Protein AF-A0AAV5V4L9-F1 (afdb_monomer)

Structure (mmCIF, N/CA/C/O backbone):
data_AF-A0AAV5V4L9-F1
#
_entry.id   AF-A0AAV5V4L9-F1
#
loop_
_atom_site.group_PDB
_atom_site.id
_atom_site.type_symbol
_atom_site.label_atom_id
_atom_site.label_alt_id
_atom_site.label_comp_id
_atom_site.label_asym_id
_atom_site.label_entity_id
_atom_site.label_seq_id
_atom_site.pdbx_PDB_ins_code
_atom_site.Cartn_x
_atom_site.Cartn_y
_atom_site.Cartn_z
_atom_site.occupancy
_atom_site.B_iso_or_equiv
_atom_site.auth_seq_id
_atom_site.auth_comp_id
_atom_site.auth_asym_id
_atom_site.auth_atom_id
_atom_site.pdbx_PDB_model_num
ATOM 1 N N . GLN A 1 1 ? 9.712 -1.238 -33.665 1.00 59.38 1 GLN A N 1
ATOM 2 C CA . GLN A 1 1 ? 10.355 -1.557 -32.371 1.00 59.38 1 GLN A CA 1
ATOM 3 C C . GLN A 1 1 ? 9.975 -0.522 -31.320 1.00 59.38 1 GLN A C 1
ATOM 5 O O . GLN A 1 1 ? 9.459 -0.918 -30.288 1.00 59.38 1 GLN A O 1
ATOM 10 N N . GLU A 1 2 ? 10.084 0.771 -31.628 1.00 63.91 2 GLU A N 1
ATOM 11 C CA . GLU A 1 2 ? 9.704 1.878 -30.731 1.00 63.91 2 GLU A CA 1
ATOM 12 C C . GLU A 1 2 ? 8.257 1.794 -30.194 1.00 63.91 2 GLU A C 1
ATOM 14 O O . GLU A 1 2 ? 8.030 1.893 -28.991 1.00 63.91 2 GLU A O 1
ATOM 19 N N . ASN A 1 3 ? 7.275 1.472 -31.048 1.00 73.12 3 ASN A N 1
ATOM 20 C CA . ASN A 1 3 ? 5.879 1.291 -30.611 1.00 73.12 3 ASN A CA 1
ATOM 21 C C . ASN A 1 3 ? 5.696 0.136 -29.607 1.00 73.12 3 ASN A C 1
ATOM 23 O O . ASN A 1 3 ? 4.855 0.220 -28.718 1.00 73.12 3 ASN A O 1
ATOM 27 N N . ALA A 1 4 ? 6.477 -0.944 -29.732 1.00 70.56 4 ALA A N 1
ATOM 28 C CA . ALA A 1 4 ? 6.376 -2.100 -28.837 1.00 70.56 4 ALA A CA 1
ATOM 29 C C . ALA A 1 4 ? 6.966 -1.796 -27.450 1.00 70.56 4 ALA A C 1
ATOM 31 O O . ALA A 1 4 ? 6.442 -2.263 -26.440 1.00 70.56 4 ALA A O 1
ATOM 32 N N . GLU A 1 5 ? 8.015 -0.973 -27.397 1.00 72.06 5 GLU A N 1
ATOM 33 C CA . GLU A 1 5 ? 8.637 -0.511 -26.155 1.00 72.06 5 GLU A CA 1
ATOM 34 C C . GLU A 1 5 ? 7.681 0.364 -25.333 1.00 72.06 5 GLU A C 1
ATOM 36 O O . GLU A 1 5 ? 7.509 0.142 -24.134 1.00 72.06 5 GLU A O 1
ATOM 41 N N . TRP A 1 6 ? 6.995 1.309 -25.982 1.00 76.62 6 TRP A N 1
ATOM 42 C CA . TRP A 1 6 ? 6.004 2.162 -25.323 1.00 76.62 6 TRP A CA 1
ATOM 43 C C . TRP A 1 6 ? 4.801 1.379 -24.796 1.00 76.62 6 TRP A C 1
ATOM 45 O O . TRP A 1 6 ? 4.371 1.609 -23.665 1.00 76.62 6 TRP A O 1
ATOM 55 N N . ILE A 1 7 ? 4.295 0.415 -25.573 1.00 79.38 7 ILE A N 1
ATOM 56 C CA . ILE A 1 7 ? 3.197 -0.459 -25.138 1.00 79.38 7 ILE A CA 1
ATOM 57 C C . ILE A 1 7 ? 3.624 -1.286 -23.921 1.00 79.38 7 ILE A C 1
ATOM 59 O O . ILE A 1 7 ? 2.888 -1.345 -22.938 1.00 79.38 7 ILE A O 1
ATOM 63 N N . ALA A 1 8 ? 4.825 -1.872 -23.940 1.00 74.88 8 ALA A N 1
ATOM 64 C CA . ALA A 1 8 ? 5.344 -2.634 -22.807 1.00 74.88 8 ALA A CA 1
ATOM 65 C C . ALA A 1 8 ? 5.442 -1.770 -21.542 1.00 74.88 8 ALA A C 1
ATOM 67 O O . ALA A 1 8 ? 4.964 -2.171 -20.483 1.00 74.88 8 ALA A O 1
ATOM 68 N N . ARG A 1 9 ? 5.987 -0.551 -21.653 1.00 76.31 9 ARG A N 1
ATOM 69 C CA . ARG A 1 9 ? 6.075 0.392 -20.526 1.00 76.31 9 ARG A CA 1
ATOM 70 C C . ARG A 1 9 ? 4.709 0.750 -19.963 1.00 76.31 9 ARG A C 1
ATOM 72 O O . ARG A 1 9 ? 4.543 0.738 -18.748 1.00 76.31 9 ARG A O 1
ATOM 79 N N . PHE A 1 10 ? 3.729 1.013 -20.823 1.00 80.56 10 PHE A N 1
ATOM 80 C CA . PHE A 1 10 ? 2.365 1.316 -20.395 1.00 80.56 10 PHE A CA 1
ATOM 81 C C . PHE A 1 10 ? 1.717 0.133 -19.662 1.00 80.56 10 PHE A C 1
ATOM 83 O O . PHE A 1 10 ? 1.096 0.309 -18.615 1.00 80.56 10 PHE A O 1
ATOM 90 N N . VAL A 1 11 ? 1.918 -1.089 -20.165 1.00 79.44 11 VAL A N 1
ATOM 91 C CA . VAL A 1 11 ? 1.384 -2.307 -19.544 1.00 79.44 11 VAL A CA 1
ATOM 92 C C . VAL A 1 11 ? 2.004 -2.569 -18.173 1.00 79.44 11 VAL A C 1
ATOM 94 O O . VAL A 1 11 ? 1.288 -2.953 -17.253 1.00 79.44 11 VAL A O 1
ATOM 97 N N . VAL A 1 12 ? 3.306 -2.345 -17.986 1.00 76.69 12 VAL A N 1
ATOM 98 C CA . VAL A 1 12 ? 3.918 -2.485 -16.653 1.00 76.69 12 VAL A CA 1
ATOM 99 C C . VAL A 1 12 ? 3.493 -1.322 -15.743 1.00 76.69 12 VAL A C 1
ATOM 101 O O . VAL A 1 12 ? 3.205 -1.528 -14.561 1.00 76.69 12 VAL A O 1
ATOM 104 N N . PHE A 1 13 ? 3.357 -0.113 -16.296 1.00 81.31 13 PHE A N 1
ATOM 105 C CA . PHE A 1 13 ? 2.883 1.060 -15.566 1.00 81.31 13 PHE A CA 1
ATOM 106 C C . PHE A 1 13 ? 1.447 0.918 -15.064 1.00 81.31 13 PHE A C 1
ATOM 108 O O . PHE A 1 13 ? 1.154 1.468 -14.017 1.00 81.31 13 PHE A O 1
ATOM 115 N N . GLN A 1 14 ? 0.552 0.190 -15.738 1.00 83.62 14 GLN A N 1
ATOM 116 C CA . GLN A 1 14 ? -0.813 -0.000 -15.226 1.00 83.62 14 GLN A CA 1
ATOM 117 C C . GL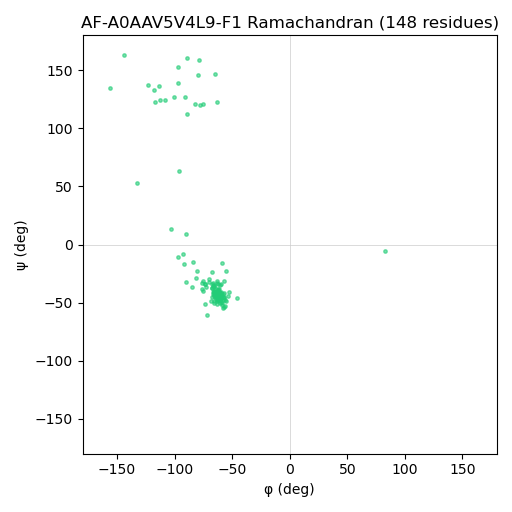N A 1 14 ? -0.852 -0.969 -14.030 1.00 83.62 14 GLN A C 1
ATOM 119 O O . GLN A 1 14 ? -1.648 -0.795 -13.110 1.00 83.62 14 GLN A O 1
ATOM 124 N N . ALA A 1 15 ? 0.017 -1.985 -14.024 1.00 82.38 15 ALA A N 1
ATOM 125 C CA . ALA A 1 15 ? 0.018 -3.029 -13.004 1.00 82.38 15 ALA A CA 1
ATOM 126 C C . ALA A 1 15 ? 0.604 -2.529 -11.675 1.00 82.38 15 ALA A C 1
ATOM 128 O O . ALA A 1 15 ? 0.068 -2.822 -10.608 1.00 82.38 15 ALA A O 1
ATOM 129 N N . SER A 1 16 ? 1.673 -1.733 -11.737 1.00 83.94 16 SER A N 1
ATOM 130 C CA . SER A 1 16 ? 2.370 -1.217 -10.553 1.00 83.94 16 SER A CA 1
ATOM 131 C C . SER A 1 16 ? 1.481 -0.414 -9.574 1.00 83.94 16 SER A C 1
ATOM 133 O O . SER A 1 16 ? 1.385 -0.807 -8.406 1.00 83.94 16 SER A O 1
ATOM 135 N N . PRO A 1 17 ? 0.743 0.636 -9.994 1.00 87.25 17 PRO A N 1
ATOM 136 C CA . PRO A 1 17 ? -0.098 1.420 -9.100 1.00 87.25 17 PRO A CA 1
ATOM 137 C C . PRO A 1 17 ? -1.264 0.595 -8.561 1.00 87.25 17 PRO A C 1
ATOM 139 O O . PRO A 1 17 ? -1.638 0.777 -7.408 1.00 87.25 17 PRO A O 1
ATOM 142 N N . LEU A 1 18 ? -1.808 -0.346 -9.344 1.00 89.38 18 LEU A N 1
ATOM 143 C CA . LEU A 1 18 ? -2.863 -1.249 -8.879 1.00 89.38 18 LEU A CA 1
ATOM 144 C C . LEU A 1 18 ? -2.371 -2.159 -7.748 1.00 89.38 18 LEU A C 1
ATOM 146 O O . LEU A 1 18 ? -3.078 -2.323 -6.755 1.00 89.38 18 LEU A O 1
ATOM 150 N N . CYS A 1 19 ? -1.150 -2.692 -7.850 1.00 87.31 19 CYS A N 1
ATOM 151 C CA . CYS A 1 19 ? -0.539 -3.472 -6.775 1.00 87.31 19 CYS A CA 1
ATOM 152 C C . CYS A 1 19 ? -0.338 -2.629 -5.505 1.00 87.31 19 CYS A C 1
ATOM 154 O O . CYS A 1 19 ? -0.739 -3.051 -4.420 1.00 87.31 19 CYS A O 1
ATOM 156 N N . VAL A 1 20 ? 0.217 -1.417 -5.634 1.00 88.50 20 VAL A N 1
ATOM 157 C CA . VAL A 1 20 ? 0.433 -0.507 -4.492 1.00 88.50 20 VAL A CA 1
ATOM 158 C C . VAL A 1 20 ? -0.894 -0.121 -3.833 1.00 88.50 20 VAL A C 1
ATOM 160 O O . VAL A 1 20 ? -1.018 -0.181 -2.608 1.00 88.50 20 VAL A O 1
ATOM 163 N N . LEU A 1 21 ? -1.911 0.220 -4.630 1.00 91.62 21 LEU A N 1
ATOM 164 C CA . LEU A 1 21 ? -3.256 0.530 -4.141 1.00 91.62 21 LEU A CA 1
ATOM 165 C C . LEU A 1 21 ? -3.906 -0.661 -3.447 1.00 91.62 21 LEU A C 1
ATOM 167 O O . LEU A 1 21 ? -4.553 -0.472 -2.421 1.00 91.62 21 LEU A O 1
ATOM 171 N N . GLY A 1 22 ? -3.723 -1.874 -3.970 1.00 92.25 22 GLY A N 1
ATOM 172 C CA . GLY A 1 22 ? -4.240 -3.095 -3.361 1.00 92.25 22 GLY A CA 1
ATOM 173 C C . GLY A 1 22 ? -3.755 -3.255 -1.921 1.00 92.25 22 GLY A C 1
ATOM 174 O O . GLY A 1 22 ? -4.570 -3.362 -1.002 1.00 92.25 22 GLY A O 1
ATOM 175 N N . VAL A 1 23 ? -2.439 -3.177 -1.705 1.00 91.12 23 VAL A N 1
ATOM 176 C CA . VAL A 1 23 ? -1.843 -3.289 -0.362 1.00 91.12 23 VAL A CA 1
ATOM 177 C C . VAL A 1 23 ? -2.252 -2.106 0.524 1.00 91.12 23 VAL A C 1
ATOM 179 O O . VAL A 1 23 ? -2.611 -2.286 1.690 1.00 91.12 23 VAL A O 1
ATOM 182 N N . PHE A 1 24 ? -2.279 -0.892 -0.030 1.00 93.62 24 PHE A N 1
ATOM 183 C CA . PHE A 1 24 ? -2.698 0.308 0.693 1.00 93.62 24 PHE A CA 1
ATOM 184 C C . PHE A 1 24 ? -4.148 0.213 1.186 1.00 93.62 24 PHE A C 1
ATOM 186 O O . PHE A 1 24 ? -4.406 0.393 2.378 1.00 93.62 24 PHE A O 1
ATOM 193 N N . PHE A 1 25 ? -5.098 -0.145 0.321 1.00 94.19 25 PHE A N 1
ATOM 194 C CA . PHE A 1 25 ? -6.498 -0.306 0.712 1.00 94.19 25 PHE A CA 1
ATOM 195 C C . PHE A 1 25 ? -6.700 -1.477 1.672 1.00 94.19 25 PHE A C 1
ATOM 197 O O . PHE A 1 25 ? -7.487 -1.355 2.611 1.00 94.19 25 PHE A O 1
ATOM 204 N N . HIS A 1 26 ? -5.954 -2.573 1.517 1.00 94.50 26 HIS A N 1
ATOM 205 C CA . HIS A 1 26 ? -5.972 -3.674 2.483 1.00 94.50 26 HIS A CA 1
ATOM 206 C C . HIS A 1 26 ? -5.549 -3.196 3.874 1.00 94.50 26 HIS A C 1
ATOM 208 O O . HIS A 1 26 ? -6.229 -3.499 4.858 1.00 94.50 26 HIS A O 1
ATOM 214 N N . SER A 1 27 ? -4.486 -2.391 3.966 1.00 93.88 27 SER A N 1
ATOM 215 C CA . SER A 1 27 ? -4.034 -1.813 5.236 1.00 93.88 27 SER A CA 1
ATOM 216 C C . SER A 1 27 ? -5.111 -0.933 5.883 1.00 93.88 27 SER A C 1
ATOM 218 O O . SER A 1 27 ? -5.406 -1.089 7.070 1.00 93.88 27 SER A O 1
ATOM 220 N N . ILE A 1 28 ? -5.791 -0.097 5.090 1.00 95.25 28 ILE A N 1
ATOM 221 C CA . ILE A 1 28 ? -6.886 0.765 5.549 1.00 95.25 28 ILE A CA 1
ATOM 222 C C . ILE A 1 28 ? -8.059 -0.069 6.066 1.00 95.25 28 ILE A C 1
ATOM 224 O O . ILE A 1 28 ? -8.577 0.210 7.146 1.00 95.25 28 ILE A O 1
ATOM 228 N N . ILE A 1 29 ? -8.470 -1.106 5.332 1.00 93.75 29 ILE A N 1
ATOM 229 C CA . ILE A 1 29 ? -9.556 -2.007 5.743 1.00 93.75 29 ILE A CA 1
ATOM 230 C C . ILE A 1 29 ? -9.203 -2.701 7.062 1.00 93.75 29 ILE A C 1
ATOM 232 O O . ILE A 1 29 ? -10.052 -2.803 7.952 1.00 93.75 29 ILE A O 1
ATOM 236 N N . GLY A 1 30 ? -7.954 -3.149 7.208 1.00 92.69 30 GLY A N 1
ATOM 237 C CA . GLY A 1 30 ? -7.447 -3.730 8.446 1.00 92.69 30 GLY A CA 1
ATOM 238 C C . GLY A 1 30 ? -7.574 -2.761 9.623 1.00 92.69 30 GLY A C 1
ATOM 239 O O . GLY A 1 30 ? -8.204 -3.089 10.629 1.00 92.69 30 GLY A O 1
ATOM 240 N N . LEU A 1 31 ? -7.032 -1.550 9.483 1.00 94.56 31 LEU A N 1
ATOM 241 C CA . LEU A 1 31 ? -7.080 -0.514 10.520 1.00 94.56 31 LEU A CA 1
ATOM 242 C C . LEU A 1 31 ? -8.516 -0.091 10.853 1.00 94.56 31 LEU A C 1
ATOM 244 O O . LEU A 1 31 ? -8.855 0.103 12.023 1.00 94.56 31 LEU A O 1
ATOM 248 N N . ASN A 1 32 ? -9.390 -0.005 9.851 1.00 94.69 32 ASN A N 1
ATOM 249 C CA . ASN A 1 32 ? -10.809 0.279 10.042 1.00 94.69 32 ASN A CA 1
ATOM 250 C C . ASN A 1 32 ? -11.474 -0.784 10.927 1.00 94.69 32 ASN A C 1
ATOM 252 O O . ASN A 1 32 ? -12.159 -0.453 11.893 1.00 94.69 32 ASN A O 1
ATOM 256 N N . ARG A 1 33 ? -11.212 -2.069 10.664 1.00 91.38 33 ARG A N 1
ATOM 257 C CA . ARG A 1 33 ? -11.727 -3.171 11.493 1.00 91.38 33 ARG A CA 1
ATOM 258 C C . ARG A 1 33 ? -11.135 -3.163 12.902 1.00 91.38 33 ARG A C 1
ATOM 260 O O . ARG A 1 33 ? -11.867 -3.353 13.870 1.00 91.38 33 ARG A O 1
ATOM 267 N N . LEU A 1 34 ? -9.833 -2.917 13.031 1.00 92.94 34 LEU A N 1
ATOM 268 C CA . LEU A 1 34 ? -9.158 -2.868 14.328 1.00 92.94 34 LEU A CA 1
ATOM 269 C C . LEU A 1 34 ? -9.702 -1.741 15.211 1.00 92.94 34 LEU A C 1
ATOM 271 O O . LEU A 1 34 ? -10.036 -1.961 16.372 1.00 92.94 34 LEU A O 1
ATOM 275 N N . THR A 1 35 ? -9.824 -0.537 14.659 1.00 93.12 35 THR A N 1
ATOM 276 C CA . THR A 1 35 ? -10.361 0.618 15.391 1.00 93.12 35 THR A CA 1
ATOM 277 C C . THR A 1 35 ? -11.832 0.434 15.750 1.00 93.12 35 THR A C 1
ATOM 279 O O . THR A 1 35 ? -12.222 0.835 16.842 1.00 93.12 35 THR A O 1
ATOM 282 N N . ALA A 1 36 ? -12.636 -0.221 14.904 1.00 89.81 36 ALA A N 1
ATOM 283 C CA . ALA A 1 36 ? -14.009 -0.589 15.255 1.00 89.81 36 ALA A CA 1
ATOM 284 C C . ALA A 1 36 ? -14.056 -1.532 16.467 1.00 89.81 36 ALA A C 1
ATOM 286 O O . ALA A 1 36 ? -14.922 -1.396 17.323 1.00 89.81 36 ALA A O 1
ATOM 287 N N . MET A 1 37 ? -13.106 -2.465 16.557 1.00 88.94 37 MET A N 1
ATOM 288 C CA . MET A 1 37 ? -13.039 -3.454 17.631 1.00 88.94 37 MET A CA 1
ATOM 289 C C . MET A 1 37 ? -12.510 -2.894 18.958 1.00 88.94 37 MET A C 1
ATOM 291 O O . MET A 1 37 ? -12.973 -3.305 20.022 1.00 88.94 37 MET A O 1
ATOM 295 N N . LEU A 1 38 ? -11.515 -2.005 18.904 1.00 89.81 38 LEU A N 1
ATOM 296 C CA . LEU A 1 38 ? -10.866 -1.443 20.093 1.00 89.81 38 LEU A CA 1
ATOM 297 C C . LEU A 1 38 ? -11.535 -0.159 20.595 1.00 89.81 38 LEU A C 1
ATOM 299 O O . LEU A 1 38 ? -11.545 0.094 21.795 1.00 89.81 38 LEU A O 1
ATOM 303 N N . PHE A 1 39 ? -12.093 0.650 19.693 1.00 90.62 39 PHE A N 1
ATOM 304 C CA . PHE A 1 39 ? -12.566 2.002 19.987 1.00 90.62 39 PHE A CA 1
ATOM 305 C C . PHE A 1 39 ? -13.966 2.248 19.415 1.00 90.62 39 PHE A C 1
ATOM 307 O O . PHE A 1 39 ? -14.186 3.232 18.715 1.00 90.62 39 PHE A O 1
ATOM 314 N N . THR A 1 40 ? -14.933 1.382 19.722 1.00 84.69 40 THR A N 1
ATOM 315 C CA . THR A 1 40 ? -16.318 1.447 19.202 1.00 84.69 40 THR A CA 1
ATOM 316 C C . THR A 1 40 ? -16.939 2.849 19.265 1.00 84.69 40 THR A C 1
ATOM 318 O O . THR A 1 40 ? -17.479 3.327 18.268 1.00 84.69 40 THR A O 1
ATOM 321 N N . MET A 1 41 ? -16.806 3.547 20.399 1.00 85.06 41 MET A N 1
ATOM 322 C CA . MET A 1 41 ? -17.393 4.881 20.606 1.00 85.06 41 MET A CA 1
ATOM 323 C C . MET A 1 41 ? -16.714 5.985 19.777 1.00 85.06 41 MET A C 1
ATOM 325 O O . MET A 1 41 ? -17.377 6.925 19.349 1.00 85.06 41 MET A O 1
ATOM 329 N N . HIS A 1 42 ? -15.407 5.869 19.518 1.00 87.88 42 HIS A N 1
ATOM 330 C CA . HIS A 1 42 ? -14.634 6.845 18.733 1.00 87.88 42 HIS A CA 1
ATOM 331 C C . HIS A 1 42 ? -14.479 6.439 17.260 1.00 87.88 42 HIS A C 1
ATOM 333 O O . HIS A 1 42 ? -14.072 7.240 16.425 1.00 87.88 42 HIS A O 1
ATOM 339 N N . HIS A 1 43 ? -14.836 5.211 16.892 1.00 90.06 43 HIS A N 1
ATOM 340 C CA . HIS A 1 43 ? -14.680 4.713 15.530 1.00 90.06 43 HIS A CA 1
ATOM 341 C C . HIS A 1 43 ? -15.422 5.594 14.514 1.00 90.06 43 HIS A C 1
ATOM 343 O O . HIS A 1 43 ? -14.861 5.954 13.479 1.00 90.06 43 HIS A O 1
ATOM 349 N N . ARG A 1 44 ? -16.646 6.028 14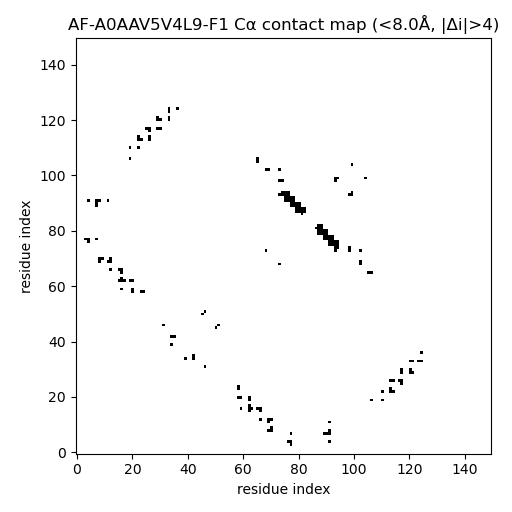.848 1.00 87.94 44 ARG A N 1
ATOM 350 C CA . ARG A 1 44 ? -17.463 6.897 13.986 1.00 87.94 44 ARG A CA 1
ATOM 351 C C . ARG A 1 44 ? -16.825 8.269 13.736 1.00 87.94 44 ARG A C 1
ATOM 353 O O . ARG A 1 44 ? -17.034 8.836 12.666 1.00 87.94 44 ARG A O 1
ATOM 360 N N . THR A 1 45 ? -16.085 8.817 14.700 1.00 91.31 45 THR A N 1
ATOM 361 C CA . THR A 1 45 ? -15.433 10.129 14.550 1.00 91.31 45 THR A CA 1
ATOM 362 C C . THR A 1 45 ? -14.126 10.031 13.770 1.00 91.31 45 THR A C 1
ATOM 364 O O . THR A 1 45 ? -13.780 10.966 13.054 1.00 91.31 45 THR A O 1
ATOM 367 N N . ILE A 1 46 ? -13.437 8.890 13.841 1.00 91.62 46 ILE A N 1
ATOM 368 C CA . ILE A 1 46 ? -12.213 8.622 13.074 1.00 91.62 46 ILE A CA 1
ATOM 369 C C . ILE A 1 46 ? -12.554 8.371 11.594 1.00 91.62 46 ILE A C 1
ATOM 371 O O . ILE A 1 46 ? -12.006 9.015 10.694 1.00 91.62 46 ILE A O 1
ATOM 375 N N . TRP A 1 47 ? -13.505 7.471 11.328 1.00 93.88 47 TRP A N 1
ATOM 376 C CA . TRP A 1 47 ? -13.837 6.994 9.981 1.00 93.88 47 TRP A CA 1
ATOM 377 C C . TRP A 1 47 ? -15.012 7.747 9.366 1.00 93.88 47 TRP A C 1
ATOM 379 O O . TRP A 1 47 ? -16.065 7.191 9.060 1.00 93.88 47 TRP A O 1
ATOM 389 N N . THR A 1 48 ? -14.824 9.049 9.166 1.00 93.88 48 THR A N 1
ATOM 390 C CA . THR A 1 48 ? -15.810 9.873 8.461 1.00 93.88 48 THR A CA 1
ATOM 391 C C . THR A 1 48 ? -15.713 9.695 6.945 1.00 93.88 48 THR A C 1
ATOM 393 O O . THR A 1 48 ? -14.660 9.354 6.401 1.00 93.88 48 THR A O 1
ATOM 396 N N . ALA A 1 49 ? -16.789 10.026 6.224 1.00 93.19 49 ALA A N 1
ATOM 397 C CA . ALA A 1 49 ? -16.778 10.040 4.760 1.00 93.19 49 ALA A CA 1
ATOM 398 C C . ALA A 1 49 ? -15.695 10.972 4.181 1.00 93.19 49 ALA A C 1
ATOM 400 O O . ALA A 1 49 ? -15.145 10.686 3.119 1.00 93.19 49 ALA A O 1
ATOM 401 N N . ARG A 1 50 ? -15.362 12.071 4.880 1.00 95.25 50 ARG A N 1
ATOM 402 C CA . ARG A 1 50 ? -14.263 12.964 4.480 1.00 95.25 50 ARG A CA 1
ATOM 403 C C . ARG A 1 50 ? -12.918 12.265 4.638 1.00 95.25 50 ARG A C 1
ATOM 405 O O . ARG A 1 50 ? -12.166 12.232 3.675 1.00 95.25 50 ARG A O 1
ATOM 412 N N . THR A 1 51 ? -12.665 11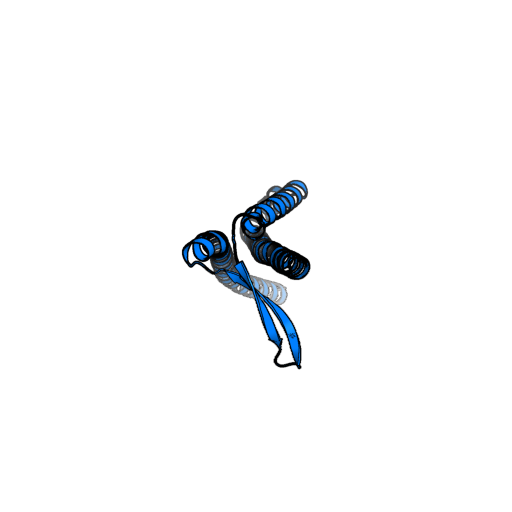.637 5.789 1.00 94.25 51 THR A N 1
ATOM 413 C CA . THR A 1 51 ? -11.432 10.875 6.044 1.00 94.25 51 THR A CA 1
ATOM 414 C C . THR A 1 51 ? -11.216 9.803 4.978 1.00 94.25 51 THR A C 1
ATOM 416 O O . THR A 1 51 ? -10.144 9.730 4.388 1.00 94.25 51 THR A O 1
ATOM 419 N N . ILE A 1 52 ? -12.249 9.011 4.669 1.00 93.94 52 ILE A N 1
ATOM 420 C CA . ILE A 1 52 ? -12.160 7.941 3.665 1.00 93.94 52 ILE A CA 1
ATOM 421 C C . ILE A 1 52 ? -11.857 8.515 2.276 1.00 93.94 52 ILE A C 1
ATOM 423 O O . ILE A 1 52 ? -10.979 7.991 1.593 1.00 93.94 52 ILE A O 1
ATOM 427 N N . LYS A 1 53 ? -12.527 9.602 1.865 1.00 94.69 53 LYS A N 1
ATOM 428 C CA . LYS A 1 53 ? -12.249 10.278 0.585 1.00 94.69 53 LYS A CA 1
ATOM 429 C C . LYS A 1 53 ? -10.818 10.809 0.518 1.00 94.69 53 LYS A C 1
ATOM 431 O O . LYS A 1 53 ? -10.145 10.599 -0.487 1.00 94.69 53 LYS A O 1
ATOM 436 N N . THR A 1 54 ? -10.341 11.444 1.587 1.00 96.06 54 THR A N 1
ATOM 437 C CA . THR A 1 54 ? -8.964 11.942 1.678 1.00 96.06 54 THR A CA 1
ATOM 438 C C . THR A 1 54 ? -7.957 10.797 1.590 1.00 96.06 54 THR A C 1
ATOM 440 O O . THR A 1 54 ? -7.019 10.889 0.809 1.00 96.06 54 THR A O 1
ATOM 443 N N . LEU A 1 55 ? -8.171 9.691 2.310 1.00 94.75 55 LEU A N 1
ATOM 444 C CA . LEU A 1 55 ? -7.298 8.515 2.241 1.00 94.75 55 LEU A CA 1
ATOM 445 C C . LEU A 1 55 ? -7.277 7.889 0.841 1.00 94.75 55 LEU A C 1
ATOM 447 O O . LEU A 1 55 ? -6.207 7.527 0.364 1.00 94.75 55 LEU A O 1
ATOM 451 N N . HIS A 1 56 ? -8.421 7.809 0.155 1.00 94.88 56 HIS A N 1
ATOM 452 C CA . HIS A 1 56 ? -8.471 7.333 -1.2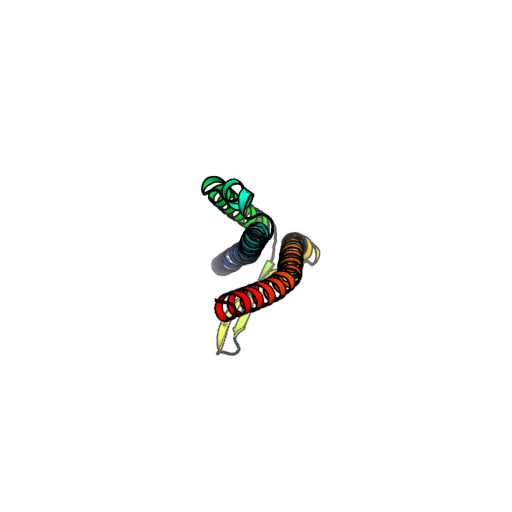33 1.00 94.88 56 HIS A CA 1
ATOM 453 C C . HIS A 1 56 ? -7.672 8.237 -2.170 1.00 94.88 56 HIS A C 1
ATOM 455 O O . HIS A 1 56 ? -6.894 7.745 -2.982 1.00 94.88 56 HIS A O 1
ATOM 461 N N . PHE A 1 57 ? -7.840 9.553 -2.042 1.00 95.69 57 PHE A N 1
ATOM 462 C CA . PHE A 1 57 ? -7.110 10.521 -2.852 1.00 95.69 57 PHE A CA 1
ATOM 463 C C . PHE A 1 57 ? -5.596 10.450 -2.606 1.00 95.69 57 PHE A C 1
ATOM 465 O O . PHE A 1 57 ? -4.821 10.409 -3.560 1.00 95.69 57 PHE A O 1
ATOM 472 N N . ILE A 1 58 ? -5.178 10.346 -1.339 1.00 94.81 58 ILE A N 1
ATOM 473 C CA . ILE A 1 58 ? -3.773 10.148 -0.957 1.00 94.81 58 ILE A CA 1
ATOM 474 C C . ILE A 1 58 ? -3.232 8.848 -1.554 1.00 94.81 58 ILE A C 1
ATOM 476 O O . ILE A 1 58 ? -2.152 8.864 -2.136 1.00 94.81 58 ILE A O 1
ATOM 480 N N . GLY A 1 59 ? -3.982 7.747 -1.452 1.00 93.19 59 GLY A N 1
ATOM 481 C CA . GLY A 1 59 ? -3.587 6.453 -2.008 1.00 93.19 59 GLY A CA 1
ATOM 482 C C . GLY A 1 59 ? -3.319 6.525 -3.509 1.00 93.19 59 GLY A C 1
ATOM 483 O O . GLY A 1 59 ? -2.288 6.041 -3.967 1.00 93.19 59 GLY A O 1
ATOM 484 N N . TRP A 1 60 ? -4.195 7.193 -4.264 1.00 94.31 60 TRP A N 1
ATOM 485 C CA . TRP A 1 60 ? -4.006 7.401 -5.701 1.00 94.31 60 TRP A CA 1
ATOM 486 C C . TRP A 1 60 ? -2.775 8.242 -6.018 1.00 94.31 60 TRP A C 1
ATOM 488 O O . TRP A 1 60 ? -1.945 7.810 -6.815 1.00 94.31 60 TRP A O 1
ATOM 498 N N . ILE A 1 61 ? -2.625 9.411 -5.385 1.00 93.12 61 ILE A N 1
ATOM 499 C CA . ILE A 1 61 ? -1.448 10.270 -5.588 1.00 93.12 61 ILE A CA 1
ATOM 500 C C . ILE A 1 61 ? -0.169 9.491 -5.292 1.00 93.12 61 ILE A C 1
ATOM 502 O O . ILE A 1 61 ? 0.766 9.504 -6.089 1.00 93.12 61 ILE A O 1
ATOM 506 N N . PHE A 1 62 ? -0.144 8.787 -4.166 1.00 90.12 62 PHE A N 1
ATOM 507 C CA . PHE A 1 62 ? 1.006 8.009 -3.746 1.00 90.12 62 PHE A CA 1
ATOM 508 C C . PHE A 1 62 ? 1.329 6.889 -4.744 1.00 90.12 62 PHE A C 1
ATOM 510 O O . PHE A 1 62 ? 2.475 6.758 -5.170 1.00 90.12 62 PHE A O 1
ATOM 517 N N . ALA A 1 63 ? 0.324 6.127 -5.182 1.00 89.69 63 ALA A N 1
ATOM 518 C CA . ALA A 1 63 ? 0.501 5.057 -6.158 1.00 89.69 63 ALA A CA 1
ATOM 519 C C . ALA A 1 63 ? 1.034 5.577 -7.500 1.00 89.69 63 ALA A C 1
ATOM 521 O O . ALA A 1 63 ? 1.934 4.964 -8.077 1.00 89.69 63 ALA A O 1
ATOM 522 N N . PHE A 1 64 ? 0.544 6.730 -7.967 1.00 88.50 64 PHE A N 1
ATOM 523 C CA . PHE A 1 64 ? 1.081 7.384 -9.159 1.00 88.50 64 PHE A CA 1
ATOM 524 C C . PHE A 1 64 ? 2.537 7.807 -8.963 1.00 88.50 64 PHE A C 1
ATOM 526 O O . PHE A 1 64 ? 3.372 7.465 -9.795 1.00 88.50 64 PHE A O 1
ATOM 533 N N . ILE A 1 65 ? 2.866 8.478 -7.854 1.00 87.19 65 ILE A N 1
ATOM 534 C CA . ILE A 1 65 ? 4.234 8.933 -7.563 1.00 87.19 65 ILE A CA 1
ATOM 535 C C . ILE A 1 65 ? 5.210 7.753 -7.500 1.00 87.19 65 ILE A C 1
ATOM 537 O O . ILE A 1 65 ? 6.275 7.812 -8.110 1.00 87.19 65 ILE A O 1
ATOM 541 N N . CYS A 1 66 ? 4.846 6.662 -6.824 1.00 84.00 66 CYS A N 1
ATOM 542 C CA . CYS A 1 66 ? 5.681 5.462 -6.752 1.00 84.00 66 CYS A CA 1
ATOM 543 C C . CYS A 1 66 ? 5.826 4.739 -8.095 1.00 84.00 66 CYS A C 1
ATOM 545 O O . CYS A 1 66 ? 6.809 4.029 -8.294 1.00 84.00 66 CYS A O 1
ATOM 547 N N . SER A 1 67 ? 4.877 4.929 -9.014 1.00 84.06 67 SER A N 1
ATOM 548 C CA . SER A 1 67 ? 4.900 4.316 -10.346 1.00 84.06 67 SER A CA 1
ATOM 549 C C . SER A 1 67 ? 5.581 5.193 -11.402 1.00 84.06 67 SER A C 1
ATOM 551 O O . SER A 1 67 ? 5.972 4.675 -12.444 1.00 84.06 67 SER A O 1
ATOM 553 N N . LEU A 1 68 ? 5.772 6.497 -11.157 1.00 83.25 68 LEU A N 1
ATOM 554 C CA . LEU A 1 68 ? 6.457 7.414 -12.083 1.00 83.25 68 LEU A CA 1
ATOM 555 C C . LEU A 1 68 ? 7.853 6.934 -12.527 1.00 83.25 68 LEU A C 1
ATOM 557 O O . LEU A 1 68 ? 8.134 7.036 -13.725 1.00 83.25 68 LEU A O 1
ATOM 561 N N . PRO A 1 69 ? 8.700 6.356 -11.644 1.00 76.25 69 PRO A N 1
ATOM 562 C CA . PRO A 1 69 ? 10.002 5.824 -12.038 1.00 76.25 69 PRO A CA 1
ATOM 563 C C . PRO A 1 69 ? 9.964 4.785 -13.172 1.00 76.25 69 PRO A C 1
ATOM 565 O O . PRO A 1 69 ? 10.967 4.635 -13.866 1.00 76.25 69 PRO A O 1
ATOM 568 N N . LEU A 1 70 ? 8.833 4.094 -13.408 1.00 71.12 70 LEU A N 1
ATOM 569 C CA . LEU A 1 70 ? 8.692 3.168 -14.547 1.00 71.12 70 LEU A CA 1
ATOM 570 C C . LEU A 1 70 ? 8.697 3.865 -15.905 1.00 71.12 70 LEU A C 1
ATOM 572 O O . LEU A 1 70 ? 9.119 3.269 -16.893 1.00 71.12 70 LEU A O 1
ATOM 576 N N . ILE A 1 71 ? 8.151 5.079 -15.976 1.00 71.69 71 ILE A N 1
ATOM 577 C CA . ILE A 1 71 ? 8.041 5.822 -17.234 1.00 71.69 71 ILE A CA 1
ATOM 578 C C . ILE A 1 71 ? 9.344 6.584 -17.491 1.00 71.69 71 ILE A C 1
ATOM 580 O O . ILE A 1 71 ? 9.786 6.693 -18.634 1.00 71.69 71 ILE A O 1
ATOM 584 N N . TRP A 1 72 ? 9.966 7.104 -16.428 1.00 65.94 72 TRP A N 1
ATOM 585 C CA . TRP A 1 72 ? 11.169 7.927 -16.501 1.00 65.94 72 TRP A CA 1
ATOM 586 C C . TRP A 1 72 ? 11.952 7.859 -15.179 1.00 65.94 72 TRP A C 1
ATOM 588 O O . TRP A 1 72 ? 11.327 8.036 -14.136 1.00 65.94 72 TRP A O 1
ATOM 598 N N . PRO A 1 73 ? 13.292 7.682 -15.141 1.00 66.56 73 PRO A N 1
ATOM 599 C CA . PRO A 1 73 ? 14.269 7.629 -16.234 1.00 66.56 73 PRO A CA 1
ATOM 600 C C . PRO A 1 73 ? 14.757 6.206 -16.587 1.00 66.56 73 PRO A C 1
ATOM 602 O O . PRO A 1 73 ? 15.781 6.073 -17.256 1.00 66.56 73 PRO A O 1
ATOM 605 N N . VAL A 1 74 ? 14.092 5.150 -16.105 1.00 69.25 74 VAL A N 1
ATOM 606 C CA . VAL A 1 74 ? 14.586 3.766 -16.227 1.00 69.25 74 VAL A CA 1
ATOM 607 C C . VAL A 1 74 ? 14.672 3.339 -17.694 1.00 69.25 74 VAL A C 1
ATOM 609 O O . VAL A 1 74 ? 13.676 3.351 -18.421 1.00 69.25 74 VAL A O 1
ATOM 612 N N . ARG A 1 75 ? 15.871 2.937 -18.130 1.00 70.56 75 ARG A N 1
ATOM 613 C CA . ARG A 1 75 ? 16.112 2.430 -19.484 1.00 70.56 75 ARG A CA 1
ATOM 614 C C . ARG A 1 75 ? 16.177 0.908 -19.430 1.00 70.56 75 ARG A C 1
ATOM 616 O O . ARG A 1 75 ? 16.931 0.314 -18.666 1.00 70.56 75 ARG A O 1
ATOM 623 N N . GLY A 1 76 ? 15.376 0.259 -20.261 1.00 69.81 76 GLY A N 1
ATOM 624 C CA . GLY A 1 76 ? 15.303 -1.196 -20.319 1.00 69.81 76 GLY A CA 1
ATOM 625 C C . GLY A 1 76 ? 15.098 -1.687 -21.739 1.00 69.81 76 GLY A C 1
ATOM 626 O O . GLY A 1 76 ? 14.712 -0.914 -22.614 1.00 69.81 76 GLY A O 1
ATOM 627 N N . ASN A 1 77 ? 15.359 -2.973 -21.948 1.00 73.62 77 ASN A N 1
ATOM 628 C CA . ASN A 1 77 ? 15.054 -3.665 -23.197 1.00 73.62 77 ASN A CA 1
ATOM 629 C C . ASN A 1 77 ? 13.724 -4.407 -23.067 1.00 73.62 77 ASN A C 1
ATOM 631 O O . ASN A 1 77 ? 13.333 -4.824 -21.977 1.00 73.62 77 ASN A O 1
ATOM 635 N N . PHE A 1 78 ? 13.035 -4.607 -24.185 1.00 74.62 78 PHE A N 1
ATOM 636 C CA . PHE A 1 78 ? 11.889 -5.507 -24.248 1.00 74.62 78 PHE A CA 1
ATOM 637 C C . PHE A 1 78 ? 12.334 -6.863 -24.792 1.00 74.62 78 PHE A C 1
ATOM 639 O O . PHE A 1 78 ? 13.116 -6.948 -25.739 1.00 74.62 78 PHE A O 1
ATOM 646 N N . GLN A 1 79 ? 11.814 -7.932 -24.202 1.00 79.25 79 GLN A N 1
ATOM 647 C CA . GLN A 1 79 ? 12.002 -9.286 -24.695 1.00 79.25 79 GLN A CA 1
ATOM 648 C C . GLN A 1 79 ? 10.639 -9.919 -24.944 1.00 79.25 79 GLN A C 1
ATOM 650 O O . GLN A 1 79 ? 9.717 -9.786 -24.137 1.00 79.25 79 GLN A O 1
ATOM 655 N N . TYR A 1 80 ? 10.517 -10.621 -26.068 1.00 80.88 80 TYR A N 1
ATOM 656 C CA . TYR A 1 8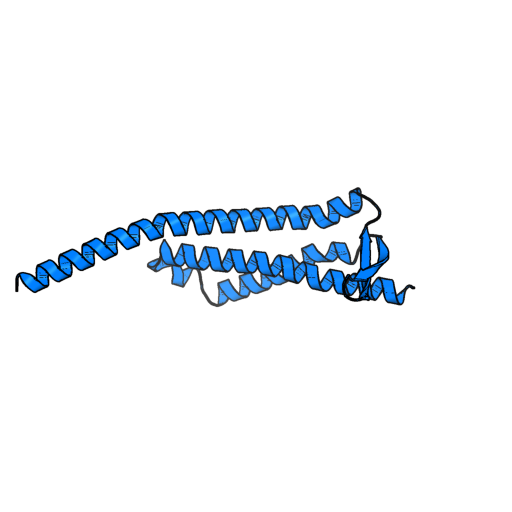0 ? 9.371 -11.485 -26.305 1.00 80.88 80 TYR A CA 1
ATOM 657 C C . TYR A 1 80 ? 9.529 -12.743 -25.459 1.00 80.88 80 TYR A C 1
ATOM 659 O O . TYR A 1 80 ? 10.525 -13.458 -25.579 1.00 80.88 80 TYR A O 1
ATOM 667 N N . VAL A 1 81 ? 8.557 -12.991 -24.593 1.00 81.25 81 VAL A N 1
ATOM 668 C CA . VAL A 1 81 ? 8.523 -14.170 -23.732 1.00 81.25 81 VAL A CA 1
ATOM 669 C C . VAL A 1 81 ? 7.430 -15.082 -24.259 1.00 81.25 81 VAL A C 1
ATOM 671 O O . VAL A 1 81 ? 6.283 -14.663 -24.399 1.00 81.25 81 VAL A O 1
ATOM 674 N N . ASN A 1 82 ? 7.782 -16.328 -24.564 1.00 83.56 82 ASN A N 1
ATOM 675 C CA . ASN A 1 82 ? 6.787 -17.323 -24.939 1.00 83.56 82 ASN A CA 1
ATOM 676 C C . ASN A 1 82 ? 6.093 -17.813 -23.668 1.00 83.56 82 ASN A C 1
ATOM 678 O O . ASN A 1 82 ? 6.733 -18.327 -22.751 1.00 83.56 82 ASN A O 1
ATOM 682 N N . SER A 1 83 ? 4.782 -17.626 -23.621 1.00 78.62 83 SER A N 1
ATOM 683 C CA . SER A 1 83 ? 3.922 -18.189 -22.596 1.00 78.62 83 SER A CA 1
ATOM 684 C C . SER A 1 83 ? 3.920 -19.718 -22.702 1.00 78.62 83 SER A C 1
ATOM 686 O O . SER A 1 83 ? 3.943 -20.248 -23.818 1.00 78.62 83 SER A O 1
ATOM 688 N N . PRO A 1 84 ? 3.802 -20.450 -21.580 1.00 79.06 84 PRO A N 1
ATOM 689 C CA . PRO A 1 84 ? 3.539 -21.891 -21.606 1.00 79.06 84 PRO A CA 1
ATOM 690 C C . PRO A 1 84 ? 2.229 -22.250 -22.334 1.00 79.06 84 PRO A C 1
ATOM 692 O O . PRO A 1 84 ? 2.044 -23.397 -22.723 1.00 79.06 84 PRO A O 1
ATOM 695 N N . PHE A 1 85 ? 1.347 -21.272 -22.566 1.00 86.75 85 PHE A N 1
ATOM 696 C CA . PHE A 1 85 ? 0.115 -21.420 -23.343 1.00 86.75 85 PHE A CA 1
ATOM 697 C C . PHE A 1 85 ? 0.288 -21.132 -24.848 1.00 86.75 85 PHE A C 1
ATOM 699 O O . PHE A 1 85 ? -0.700 -21.035 -25.563 1.00 86.75 85 PHE A O 1
ATOM 706 N N . GLY A 1 86 ? 1.522 -20.965 -25.342 1.00 81.19 86 GLY A N 1
ATOM 707 C CA . GLY A 1 86 ? 1.813 -20.726 -26.765 1.00 81.19 86 GLY A CA 1
ATOM 708 C C . GLY A 1 86 ? 1.672 -19.269 -27.228 1.00 81.19 86 GLY A C 1
ATOM 709 O O . GLY A 1 86 ? 2.041 -18.947 -28.355 1.00 81.19 86 GLY A O 1
ATOM 710 N N . GLU A 1 87 ? 1.202 -18.377 -26.357 1.00 83.75 87 GLU A N 1
ATOM 711 C CA . GLU A 1 87 ? 1.064 -16.943 -26.634 1.00 83.75 87 GLU A CA 1
ATOM 712 C C . GLU A 1 87 ? 2.398 -16.188 -26.510 1.00 83.75 87 GLU A C 1
ATOM 714 O O . GLU A 1 87 ? 3.225 -16.492 -25.646 1.00 83.75 87 GLU A O 1
ATOM 719 N N . ARG A 1 88 ? 2.612 -15.154 -27.333 1.00 77.56 88 ARG A N 1
ATOM 720 C CA . ARG A 1 88 ? 3.778 -14.261 -27.198 1.00 77.56 88 ARG A CA 1
ATOM 721 C C . ARG A 1 88 ? 3.451 -13.095 -26.271 1.00 77.56 88 ARG A C 1
ATOM 723 O O . ARG A 1 88 ? 2.682 -12.209 -26.627 1.00 77.56 88 ARG A O 1
ATOM 730 N N . GLY A 1 89 ? 4.087 -13.068 -25.105 1.00 76.38 89 GLY A N 1
ATOM 731 C CA . GLY A 1 89 ? 4.093 -11.923 -24.201 1.00 76.38 89 GLY A CA 1
ATOM 732 C C . GLY A 1 89 ? 5.248 -10.965 -24.494 1.00 76.38 89 GLY A C 1
ATOM 733 O O . GLY A 1 89 ? 6.250 -11.338 -25.107 1.00 76.38 89 GLY A O 1
ATOM 734 N N . ILE A 1 90 ? 5.125 -9.727 -24.022 1.00 77.19 90 ILE A N 1
ATOM 735 C CA . ILE A 1 90 ? 6.210 -8.742 -24.025 1.00 77.19 90 ILE A CA 1
ATOM 736 C C . ILE A 1 90 ? 6.586 -8.477 -22.571 1.00 77.19 90 ILE A C 1
ATOM 738 O O . ILE A 1 90 ? 5.730 -8.106 -21.771 1.00 77.19 90 ILE A O 1
ATOM 742 N N . SER A 1 91 ? 7.858 -8.666 -22.231 1.00 74.56 91 SER A N 1
ATOM 743 C CA . SER A 1 91 ? 8.398 -8.361 -20.907 1.00 74.56 91 SER A CA 1
ATOM 744 C C . SER A 1 91 ? 9.392 -7.215 -20.998 1.00 74.56 91 SER A C 1
ATOM 746 O O . SER A 1 91 ? 10.240 -7.194 -21.890 1.00 74.56 91 SER A O 1
ATOM 748 N N . PHE A 1 92 ? 9.307 -6.277 -20.057 1.00 75.56 92 PHE A N 1
ATOM 749 C CA . PHE A 1 92 ? 10.288 -5.208 -19.896 1.00 75.56 92 PHE A CA 1
ATOM 750 C C . PHE A 1 92 ? 11.385 -5.661 -18.928 1.00 75.56 92 PHE A C 1
ATOM 752 O O . PHE A 1 92 ? 11.089 -6.115 -17.824 1.00 75.56 92 PHE A O 1
ATOM 759 N N . ILE A 1 93 ? 12.646 -5.553 -19.343 1.00 74.62 93 ILE A N 1
ATOM 760 C CA . ILE A 1 93 ? 13.817 -5.964 -18.567 1.00 74.62 93 ILE A CA 1
ATOM 761 C C . ILE A 1 93 ? 14.673 -4.735 -18.287 1.00 74.62 93 ILE A C 1
ATOM 763 O O . ILE A 1 93 ? 15.132 -4.053 -19.206 1.00 74.62 93 ILE A O 1
ATOM 767 N N . ILE A 1 94 ? 14.918 -4.480 -17.005 1.00 73.56 94 ILE A N 1
ATOM 768 C CA . ILE A 1 94 ? 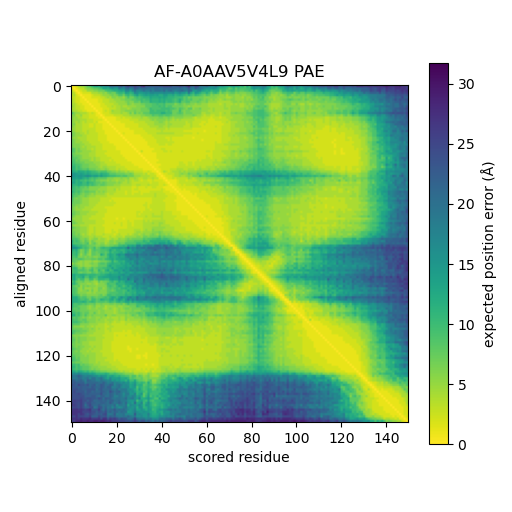15.805 -3.413 -16.544 1.00 73.56 94 ILE A CA 1
ATOM 769 C C . ILE A 1 94 ? 17.240 -3.937 -16.602 1.00 73.56 94 ILE A C 1
ATOM 771 O O . ILE A 1 94 ? 17.561 -4.952 -15.987 1.00 73.56 94 ILE A O 1
ATOM 775 N N . LEU A 1 95 ? 18.095 -3.264 -17.373 1.00 69.06 95 LEU A N 1
ATOM 776 C CA . LEU A 1 95 ? 19.423 -3.774 -17.734 1.00 69.06 95 LEU A CA 1
ATOM 777 C C . LEU A 1 95 ? 20.473 -3.572 -16.635 1.00 69.06 95 LEU A C 1
ATOM 779 O O . LEU A 1 95 ? 21.478 -4.280 -16.608 1.00 69.06 95 LEU A O 1
ATOM 783 N N . THR A 1 96 ? 20.265 -2.614 -15.730 1.00 75.50 96 THR A N 1
ATOM 784 C CA . THR A 1 96 ? 21.237 -2.266 -14.690 1.00 75.50 96 THR A CA 1
ATOM 785 C C . THR A 1 96 ? 20.672 -2.502 -13.291 1.00 75.50 96 THR A C 1
ATOM 787 O O . THR A 1 96 ? 19.571 -2.072 -12.945 1.00 75.50 96 THR A O 1
ATOM 790 N N . GLY A 1 97 ? 21.466 -3.153 -12.432 1.00 76.75 97 GLY A N 1
ATOM 791 C CA . GLY A 1 97 ? 21.074 -3.431 -11.046 1.00 76.75 97 GLY A CA 1
ATOM 792 C C . GLY A 1 97 ? 20.773 -2.163 -10.238 1.00 76.75 97 GLY A C 1
ATOM 793 O O . GLY A 1 97 ? 19.857 -2.158 -9.424 1.00 76.75 97 GLY A O 1
ATOM 794 N N . ARG A 1 98 ? 21.480 -1.056 -10.508 1.00 79.31 98 ARG A N 1
ATOM 795 C CA . ARG A 1 98 ? 21.250 0.236 -9.838 1.00 79.31 98 ARG A CA 1
ATOM 796 C C . ARG A 1 98 ? 19.878 0.830 -10.167 1.00 79.31 98 ARG A C 1
ATOM 798 O O . ARG A 1 98 ? 19.201 1.298 -9.256 1.00 79.31 98 ARG A O 1
ATOM 805 N N . GLU A 1 99 ? 19.465 0.808 -11.434 1.00 76.25 99 GLU A N 1
ATOM 806 C CA . GLU A 1 99 ? 18.135 1.283 -11.841 1.00 76.25 99 GLU A CA 1
ATOM 807 C C . GLU A 1 99 ? 17.042 0.369 -11.296 1.00 76.25 99 GLU A C 1
ATOM 809 O O . GLU A 1 99 ? 16.020 0.859 -10.820 1.00 76.25 99 GLU A O 1
ATOM 814 N N . ASN A 1 100 ? 17.293 -0.944 -11.268 1.00 77.50 100 ASN A N 1
ATOM 815 C CA . ASN A 1 100 ? 16.354 -1.893 -10.687 1.00 77.50 100 ASN A CA 1
ATOM 816 C C . ASN A 1 100 ? 16.160 -1.670 -9.179 1.00 77.50 100 ASN A C 1
ATOM 818 O O . ASN A 1 100 ? 15.031 -1.689 -8.704 1.00 77.50 100 ASN A O 1
ATOM 822 N N . ILE A 1 101 ? 17.234 -1.402 -8.428 1.00 80.31 101 ILE A N 1
ATOM 823 C CA . ILE A 1 101 ? 17.154 -1.091 -6.991 1.00 80.31 101 ILE A CA 1
ATOM 824 C C . ILE A 1 101 ? 16.438 0.242 -6.755 1.00 80.31 101 ILE A C 1
ATOM 826 O O . ILE A 1 101 ? 15.600 0.325 -5.864 1.00 80.31 101 ILE A O 1
ATOM 830 N N . LEU A 1 102 ? 16.730 1.279 -7.545 1.00 76.38 102 LEU A N 1
ATOM 831 C CA . LEU A 1 102 ? 16.045 2.574 -7.437 1.00 76.38 102 LEU A CA 1
ATOM 832 C C . LEU A 1 102 ? 14.540 2.447 -7.700 1.00 76.38 102 LEU A C 1
ATOM 834 O O . LEU A 1 102 ? 13.738 3.046 -6.987 1.00 76.38 102 LEU A O 1
ATOM 838 N N . TYR A 1 103 ? 14.170 1.643 -8.695 1.00 76.12 103 TYR A N 1
ATOM 839 C CA . TYR A 1 103 ? 12.784 1.375 -9.053 1.00 76.12 103 TYR A CA 1
ATOM 840 C C . TYR A 1 103 ? 12.071 0.495 -8.014 1.00 76.12 103 TYR A C 1
ATOM 842 O O . TYR A 1 103 ? 11.081 0.908 -7.410 1.00 76.12 103 TYR A O 1
ATOM 850 N N . GLN A 1 104 ? 12.565 -0.724 -7.797 1.00 79.06 104 GLN A N 1
ATOM 851 C CA . GLN A 1 104 ? 11.894 -1.719 -6.961 1.00 79.06 104 GLN A CA 1
ATOM 852 C C . GLN A 1 104 ? 12.049 -1.406 -5.477 1.00 79.06 104 GLN A C 1
ATOM 854 O O . GLN A 1 104 ? 11.142 -1.694 -4.706 1.00 79.06 104 GLN A O 1
ATOM 859 N N . GLY A 1 105 ? 13.159 -0.793 -5.062 1.00 82.50 105 GLY A N 1
ATOM 860 C CA . GLY A 1 105 ? 13.469 -0.558 -3.654 1.00 82.50 105 GLY A CA 1
ATOM 861 C C . GLY A 1 105 ? 12.398 0.264 -2.946 1.00 82.50 105 GLY A C 1
ATOM 862 O O . GLY A 1 105 ? 11.942 -0.127 -1.877 1.00 82.50 105 GLY A O 1
ATOM 863 N N . MET A 1 106 ? 11.924 1.349 -3.567 1.00 81.12 106 MET A N 1
ATOM 864 C CA . MET A 1 106 ? 10.857 2.184 -2.998 1.00 81.12 106 MET A CA 1
ATOM 865 C C . MET A 1 106 ? 9.546 1.407 -2.834 1.00 81.12 106 MET A C 1
ATOM 867 O O . MET A 1 106 ? 8.927 1.454 -1.770 1.00 81.12 106 MET A O 1
ATOM 871 N N . ALA A 1 107 ? 9.142 0.661 -3.867 1.00 82.12 107 ALA A N 1
ATOM 872 C CA . ALA A 1 107 ? 7.922 -0.141 -3.839 1.00 82.12 107 ALA A CA 1
ATOM 873 C C . ALA A 1 107 ? 8.015 -1.290 -2.822 1.00 82.12 107 ALA A C 1
ATOM 875 O O . ALA A 1 107 ? 7.063 -1.527 -2.084 1.00 82.12 107 ALA A O 1
ATOM 876 N N . VAL A 1 108 ? 9.168 -1.960 -2.733 1.00 86.12 108 VAL A N 1
ATOM 877 C CA . VAL A 1 108 ? 9.429 -3.046 -1.779 1.00 86.12 108 VAL A CA 1
ATOM 878 C C . VAL A 1 108 ? 9.430 -2.526 -0.349 1.00 86.12 108 VAL A C 1
ATOM 880 O O . VAL A 1 108 ? 8.752 -3.107 0.491 1.00 86.12 108 VAL A O 1
ATOM 883 N N . ILE A 1 109 ? 10.139 -1.431 -0.056 1.00 88.00 109 ILE A N 1
ATOM 884 C CA . ILE A 1 109 ? 10.170 -0.841 1.289 1.00 88.00 109 ILE A CA 1
ATOM 885 C C . ILE A 1 109 ? 8.753 -0.460 1.713 1.00 88.00 109 ILE A C 1
ATOM 887 O O . ILE A 1 109 ? 8.301 -0.846 2.789 1.00 88.00 109 ILE A O 1
ATOM 891 N N . PHE A 1 110 ? 8.028 0.260 0.857 1.00 86.44 110 PHE A N 1
ATOM 892 C CA . PHE A 1 110 ? 6.687 0.717 1.193 1.00 86.44 110 PHE A CA 1
ATOM 893 C C . PHE A 1 110 ? 5.685 -0.436 1.312 1.00 86.44 110 PHE A C 1
ATOM 895 O O . PHE A 1 110 ? 4.932 -0.496 2.283 1.00 86.44 110 PHE A O 1
ATOM 902 N N . GLY A 1 111 ? 5.712 -1.378 0.367 1.00 87.94 111 GLY A N 1
ATOM 903 C CA . GLY A 1 111 ? 4.895 -2.588 0.410 1.00 87.94 111 GLY A CA 1
ATOM 904 C C . GLY A 1 111 ? 5.149 -3.391 1.684 1.00 87.94 111 GLY A C 1
ATOM 905 O O . GLY A 1 111 ? 4.201 -3.719 2.390 1.00 87.94 111 GLY A O 1
ATOM 906 N N . SER A 1 112 ? 6.419 -3.589 2.049 1.00 89.75 112 SER A N 1
ATOM 907 C CA . SER A 1 112 ? 6.804 -4.310 3.272 1.00 89.75 112 SER A CA 1
ATOM 908 C C . SER A 1 112 ? 6.320 -3.601 4.539 1.00 89.75 112 SER A C 1
ATOM 910 O O . SER A 1 112 ? 5.860 -4.251 5.475 1.00 89.75 112 SER A O 1
ATOM 912 N N . LEU A 1 113 ? 6.387 -2.264 4.585 1.00 93.06 113 LEU A N 1
ATOM 913 C CA . LEU A 1 113 ? 5.877 -1.484 5.717 1.00 93.06 113 LEU A CA 1
ATOM 914 C C . LEU A 1 113 ? 4.357 -1.627 5.866 1.00 93.06 113 LEU A C 1
ATOM 916 O O . LEU A 1 113 ? 3.863 -1.819 6.978 1.00 93.06 113 LEU A O 1
ATOM 920 N N . LEU A 1 114 ? 3.611 -1.562 4.762 1.00 92.81 114 LEU A N 1
ATOM 921 C CA . LEU A 1 114 ? 2.162 -1.756 4.791 1.00 92.81 114 LEU A CA 1
ATOM 922 C C . LEU A 1 114 ? 1.776 -3.190 5.159 1.00 92.81 114 LEU A C 1
ATOM 924 O O . LEU A 1 114 ? 0.855 -3.381 5.952 1.00 92.81 114 LEU A O 1
ATOM 928 N N . GLU A 1 115 ? 2.482 -4.192 4.639 1.00 93.38 115 GLU A N 1
ATOM 929 C CA . GLU A 1 115 ? 2.283 -5.590 5.029 1.00 93.38 115 GLU A CA 1
ATOM 930 C C . GLU A 1 115 ? 2.561 -5.805 6.515 1.00 93.38 115 GLU A C 1
ATOM 932 O O . GLU A 1 115 ? 1.776 -6.463 7.198 1.00 93.38 115 GLU A O 1
ATOM 937 N N . LEU A 1 116 ? 3.610 -5.185 7.060 1.00 96.00 116 LEU A N 1
ATOM 938 C CA . LEU A 1 116 ? 3.886 -5.230 8.491 1.00 96.00 116 LEU A CA 1
ATOM 939 C C . LEU A 1 116 ? 2.736 -4.614 9.304 1.00 96.00 116 LEU A C 1
ATOM 941 O O . LEU A 1 116 ? 2.294 -5.208 10.289 1.00 96.00 116 LEU A O 1
ATOM 945 N N . ILE A 1 117 ? 2.195 -3.467 8.875 1.00 94.94 117 ILE A N 1
ATOM 946 C CA . ILE A 1 117 ? 1.012 -2.853 9.503 1.00 94.94 117 ILE A CA 1
ATOM 947 C C . ILE A 1 117 ? -0.189 -3.804 9.442 1.00 94.94 117 ILE A C 1
ATOM 949 O O . ILE A 1 117 ? -0.895 -3.967 10.441 1.00 94.94 117 ILE A O 1
ATOM 953 N N . ILE A 1 118 ? -0.421 -4.455 8.300 1.00 94.44 118 ILE A N 1
ATOM 954 C CA . ILE A 1 118 ? -1.496 -5.436 8.116 1.00 94.44 118 ILE A CA 1
ATOM 955 C C . ILE A 1 118 ? -1.325 -6.602 9.097 1.00 94.44 118 ILE A C 1
ATOM 957 O O . ILE A 1 118 ? -2.273 -6.940 9.808 1.00 94.44 118 ILE A O 1
ATOM 961 N N . LEU A 1 119 ? -0.128 -7.185 9.184 1.00 96.06 119 LEU A N 1
ATOM 962 C CA . LEU A 1 119 ? 0.169 -8.305 10.077 1.00 96.06 119 LEU A CA 1
ATOM 963 C C . LEU A 1 119 ? -0.043 -7.931 11.544 1.00 96.06 119 LEU A C 1
ATOM 965 O O . LEU A 1 119 ? -0.739 -8.651 12.260 1.00 96.06 119 LEU A O 1
ATOM 969 N N . ILE A 1 120 ? 0.484 -6.783 11.977 1.00 96.44 120 ILE A N 1
ATOM 970 C CA . ILE A 1 120 ? 0.289 -6.276 13.341 1.00 96.44 120 ILE A CA 1
ATOM 971 C C . ILE A 1 120 ? -1.203 -6.075 13.616 1.00 96.44 120 ILE A C 1
ATOM 973 O O . ILE A 1 120 ? -1.716 -6.520 14.643 1.00 96.44 120 ILE A O 1
ATOM 977 N N . THR A 1 121 ? -1.927 -5.465 12.679 1.00 95.00 121 THR A N 1
ATOM 978 C CA . THR A 1 121 ? -3.368 -5.227 12.804 1.00 95.00 121 THR A CA 1
ATOM 979 C C . THR A 1 121 ? -4.130 -6.541 12.986 1.00 95.00 121 THR A C 1
ATOM 981 O O . THR A 1 121 ? -4.896 -6.681 13.941 1.00 95.00 121 THR A O 1
ATOM 984 N N . TYR A 1 122 ? -3.914 -7.527 12.112 1.00 93.19 122 TYR A N 1
ATOM 985 C CA . TYR A 1 122 ? -4.593 -8.821 12.205 1.00 93.19 122 TYR A CA 1
ATOM 986 C C . TYR A 1 122 ? -4.196 -9.606 13.454 1.00 93.19 122 TYR A C 1
ATOM 988 O O . TYR A 1 122 ? -5.053 -10.249 14.062 1.00 93.19 122 TYR A O 1
ATOM 996 N N . PHE A 1 123 ? -2.938 -9.514 13.885 1.00 94.44 123 PHE A N 1
ATOM 997 C CA . PHE A 1 123 ? -2.479 -10.115 15.131 1.00 94.44 123 PHE A CA 1
ATOM 998 C C . PHE A 1 123 ? -3.226 -9.537 16.342 1.00 94.44 123 PHE A C 1
ATOM 1000 O O . PHE A 1 123 ? -3.771 -10.288 17.154 1.00 94.44 123 PHE A O 1
ATOM 1007 N N . VAL A 1 124 ? -3.351 -8.208 16.431 1.00 94.31 124 VAL A N 1
ATOM 1008 C CA . VAL A 1 124 ? -4.094 -7.547 17.515 1.00 94.31 124 VAL A CA 1
ATOM 1009 C C . VAL A 1 124 ? -5.587 -7.891 17.461 1.00 94.31 124 VAL A C 1
ATOM 1011 O O . VAL A 1 124 ? -6.182 -8.174 18.506 1.00 94.31 124 VAL A O 1
ATOM 1014 N N . ILE A 1 125 ? -6.196 -7.929 16.270 1.00 91.25 125 ILE A N 1
ATOM 1015 C CA . ILE A 1 125 ? -7.589 -8.379 16.100 1.00 91.25 125 ILE A CA 1
ATOM 1016 C C . ILE A 1 125 ? -7.750 -9.809 16.630 1.00 91.25 125 ILE A C 1
ATOM 1018 O O . ILE A 1 125 ? -8.664 -10.074 17.411 1.00 91.25 125 ILE A O 1
ATOM 1022 N N . ALA A 1 126 ? -6.852 -10.728 16.266 1.00 89.94 126 ALA A N 1
ATOM 1023 C CA . ALA A 1 126 ? -6.917 -12.124 16.691 1.00 89.94 126 ALA A CA 1
ATOM 1024 C C . ALA A 1 126 ? -6.806 -12.281 18.218 1.00 89.94 126 ALA A C 1
ATOM 1026 O O . ALA A 1 126 ? -7.561 -13.057 18.812 1.00 89.94 126 ALA A O 1
ATOM 1027 N N . LEU A 1 127 ? -5.917 -11.521 18.868 1.00 89.44 127 LEU A N 1
ATOM 1028 C CA . LEU A 1 127 ? -5.780 -11.523 20.327 1.00 89.44 127 LEU A CA 1
ATOM 1029 C C . LEU A 1 127 ? -7.052 -11.039 21.029 1.00 89.44 127 LEU A C 1
ATOM 1031 O O . LEU A 1 127 ? -7.499 -11.648 22.003 1.00 89.44 127 LEU A O 1
ATOM 1035 N N . ASN A 1 128 ? -7.666 -9.966 20.531 1.00 87.31 128 ASN A N 1
ATOM 1036 C CA . ASN A 1 128 ? -8.871 -9.412 21.142 1.00 87.31 128 ASN A CA 1
ATOM 1037 C C . ASN A 1 128 ? -10.116 -10.254 20.832 1.00 87.31 128 ASN A C 1
ATOM 1039 O O . ASN A 1 128 ? -10.976 -10.410 21.696 1.00 87.31 128 ASN A O 1
ATOM 1043 N N . ALA A 1 129 ? -10.198 -10.881 19.655 1.00 83.12 129 ALA A N 1
ATOM 1044 C CA . ALA A 1 129 ? -11.325 -11.737 19.278 1.00 83.12 129 ALA A CA 1
ATOM 1045 C C . ALA A 1 129 ? -11.488 -12.927 20.234 1.00 83.12 129 ALA A C 1
ATOM 1047 O O . ALA A 1 129 ? -12.610 -13.323 20.554 1.00 83.12 129 ALA A O 1
ATOM 1048 N N . ARG A 1 130 ? -10.373 -13.465 20.747 1.00 77.69 130 ARG A N 1
ATOM 1049 C CA . ARG A 1 130 ? -10.383 -14.522 21.771 1.00 77.69 130 ARG A CA 1
ATOM 1050 C C . ARG A 1 130 ? -11.056 -14.063 23.067 1.00 77.69 130 ARG A C 1
ATOM 1052 O O . ARG A 1 130 ? -11.846 -14.819 23.628 1.00 77.69 130 ARG A O 1
ATOM 1059 N N . LYS A 1 131 ? -10.803 -12.823 23.507 1.00 73.94 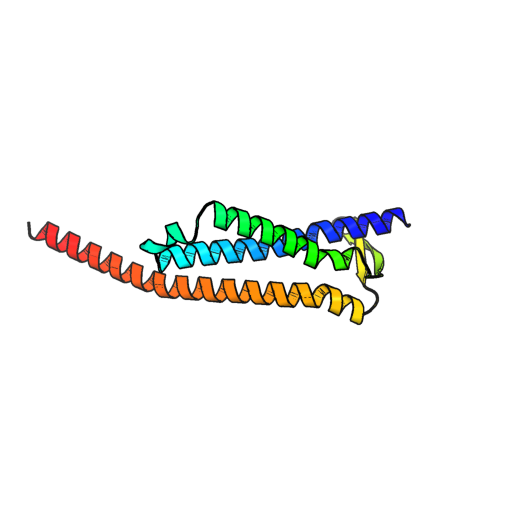131 LYS A N 1
ATOM 1060 C CA . LYS A 1 131 ? -11.430 -12.246 24.711 1.00 73.94 131 LYS A CA 1
ATOM 1061 C C . LYS A 1 131 ? -12.942 -12.104 24.544 1.00 73.94 131 LYS A C 1
ATOM 1063 O O . LYS A 1 131 ? -13.688 -12.477 25.445 1.00 73.94 131 LYS A O 1
ATOM 1068 N N . TYR A 1 132 ? -13.398 -11.640 23.380 1.00 72.06 132 TYR A N 1
ATOM 1069 C CA . TYR A 1 132 ? -14.831 -11.512 23.111 1.00 72.06 132 TYR A CA 1
ATOM 1070 C C . TYR A 1 132 ? -15.543 -12.867 23.077 1.00 72.06 132 TYR A C 1
ATOM 1072 O O . TYR A 1 132 ? -16.593 -12.983 23.693 1.00 72.06 132 TYR A O 1
ATOM 1080 N N . LYS A 1 133 ? -14.957 -13.918 22.479 1.00 73.44 133 LYS A N 1
ATOM 1081 C CA . LYS A 1 133 ? -15.545 -15.274 22.523 1.00 73.44 133 LYS A CA 1
ATOM 1082 C C . LYS A 1 133 ? -15.737 -15.788 23.952 1.00 73.44 133 LYS A C 1
ATOM 1084 O O . LYS A 1 133 ? -16.781 -16.362 24.255 1.00 73.44 133 LYS A O 1
ATOM 1089 N N . ALA A 1 134 ? -14.755 -15.565 24.826 1.00 72.31 134 ALA A N 1
ATOM 1090 C CA . ALA A 1 134 ? -14.868 -15.932 26.236 1.00 72.31 134 ALA A CA 1
ATOM 1091 C C . ALA A 1 134 ? -15.987 -15.140 26.932 1.00 72.31 134 ALA A C 1
ATOM 1093 O O . ALA A 1 134 ? -16.810 -15.723 27.632 1.00 72.31 134 ALA A O 1
ATOM 1094 N N . CYS A 1 135 ? -16.068 -13.832 26.678 1.00 70.12 135 CYS A N 1
ATOM 1095 C CA . CYS A 1 135 ? -17.096 -12.970 27.255 1.00 70.12 135 CYS A CA 1
ATOM 1096 C C . CYS A 1 135 ? -18.509 -13.353 26.779 1.00 70.12 135 CYS A C 1
ATOM 1098 O O . CYS A 1 135 ? -19.413 -13.497 27.595 1.00 70.12 135 CYS A O 1
ATOM 1100 N N . THR A 1 136 ? -18.700 -13.624 25.482 1.00 72.19 136 THR A N 1
ATOM 1101 C CA . THR A 1 136 ? -19.987 -14.082 24.933 1.00 72.19 136 THR A CA 1
ATOM 1102 C C . THR A 1 136 ? -20.421 -15.414 25.542 1.00 72.19 136 THR A C 1
ATOM 1104 O O . THR A 1 136 ? -21.587 -15.567 25.892 1.00 72.19 136 THR A O 1
ATOM 1107 N N . ALA A 1 137 ? -19.497 -16.363 25.729 1.00 75.81 137 ALA A N 1
ATOM 1108 C CA . ALA A 1 137 ? -19.807 -17.634 26.382 1.00 75.81 137 ALA A CA 1
ATOM 1109 C C . ALA A 1 137 ? -20.236 -17.448 27.849 1.00 75.81 137 ALA A C 1
ATOM 1111 O O . ALA A 1 137 ? -21.150 -18.132 28.309 1.00 75.81 137 ALA A O 1
ATOM 1112 N N . ILE A 1 138 ? -19.610 -16.513 28.572 1.00 76.19 138 ILE A N 1
ATOM 1113 C CA . ILE A 1 138 ? -19.981 -16.168 29.952 1.00 76.19 138 ILE A CA 1
ATOM 1114 C C . ILE A 1 138 ? -21.375 -15.531 29.986 1.00 76.19 138 ILE A C 1
ATOM 1116 O O . ILE A 1 138 ? -22.226 -16.018 30.721 1.00 76.19 138 ILE A O 1
ATOM 1120 N N . VAL A 1 139 ? -21.635 -14.518 29.151 1.00 76.12 139 VAL A N 1
ATOM 1121 C CA . VAL A 1 139 ? -22.940 -13.833 29.077 1.00 76.12 139 VAL A CA 1
ATOM 1122 C C . VAL A 1 139 ? -24.061 -14.801 28.703 1.00 76.12 139 VAL A C 1
ATOM 1124 O O . VAL A 1 139 ? -25.144 -14.751 29.279 1.00 76.12 139 VAL A O 1
ATOM 1127 N N . PHE A 1 140 ? -23.814 -15.719 27.768 1.00 77.75 140 PHE A N 1
ATOM 1128 C CA . PHE A 1 140 ? -24.802 -16.723 27.381 1.00 77.75 140 PHE A CA 1
ATOM 1129 C C . PHE A 1 140 ? -25.128 -17.671 28.545 1.00 77.75 140 PHE A C 1
ATOM 1131 O O . PHE A 1 140 ? -26.297 -17.923 28.830 1.00 77.75 140 PHE A O 1
ATOM 1138 N N . ARG A 1 141 ? -24.105 -18.136 29.279 1.00 81.12 141 ARG A N 1
ATOM 1139 C CA . ARG A 1 141 ? -24.289 -18.978 30.473 1.00 81.12 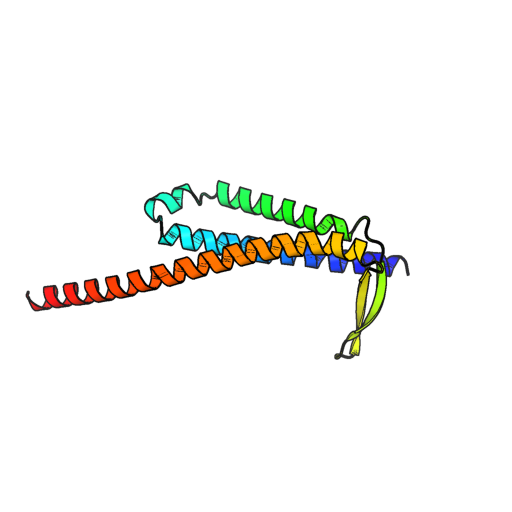141 ARG A CA 1
ATOM 1140 C C . ARG A 1 141 ? -25.043 -18.254 31.582 1.00 81.12 141 ARG A C 1
ATOM 1142 O O . ARG A 1 141 ? -25.942 -18.847 32.165 1.00 81.12 141 ARG A O 1
ATOM 1149 N N . THR A 1 142 ? -24.707 -16.995 31.867 1.00 80.19 142 THR A N 1
ATOM 1150 C CA . THR A 1 142 ? -25.400 -16.217 32.903 1.00 80.19 142 THR A CA 1
ATOM 1151 C C . THR A 1 142 ? -26.838 -15.907 32.507 1.00 80.19 142 THR A C 1
ATOM 1153 O O . THR A 1 142 ? -27.717 -15.997 33.354 1.00 80.19 142 THR A O 1
ATOM 1156 N N . THR A 1 143 ? -27.100 -15.629 31.226 1.00 82.00 143 THR A N 1
ATOM 1157 C CA . THR A 1 143 ? -28.462 -15.404 30.711 1.00 82.00 143 THR A CA 1
ATOM 1158 C C . THR A 1 143 ? -29.317 -16.666 30.850 1.00 82.00 143 THR A C 1
ATOM 1160 O O . THR A 1 143 ? -30.422 -16.602 31.384 1.00 82.00 143 THR A O 1
ATOM 1163 N N . ILE A 1 144 ? -28.796 -17.834 30.458 1.00 86.12 144 ILE A N 1
ATOM 1164 C CA . ILE A 1 144 ? -29.495 -19.116 30.646 1.00 86.12 144 ILE A CA 1
ATOM 1165 C C . ILE A 1 144 ? -29.725 -19.403 32.131 1.00 86.12 144 ILE A C 1
ATOM 1167 O O . ILE A 1 144 ? -30.830 -19.775 32.510 1.00 86.12 144 ILE A O 1
ATOM 1171 N N . ALA A 1 145 ? -28.715 -19.199 32.980 1.00 85.81 145 ALA A N 1
ATOM 1172 C CA . ALA A 1 145 ? -28.857 -19.399 34.419 1.00 85.81 145 ALA A CA 1
ATOM 1173 C C . ALA A 1 145 ? -29.941 -18.486 35.015 1.00 85.81 145 ALA A C 1
ATOM 1175 O O . ALA A 1 145 ? -30.753 -18.958 35.800 1.00 85.81 145 ALA A O 1
ATOM 1176 N N . SER A 1 146 ? -30.008 -17.215 34.599 1.00 78.31 146 SER A N 1
ATOM 1177 C CA . SER A 1 146 ? -31.078 -16.308 35.031 1.00 78.31 146 SER A CA 1
ATOM 1178 C C . SER A 1 146 ? -32.459 -16.731 34.531 1.00 78.31 146 SER A C 1
ATOM 1180 O O . SER A 1 146 ? -33.420 -16.621 35.2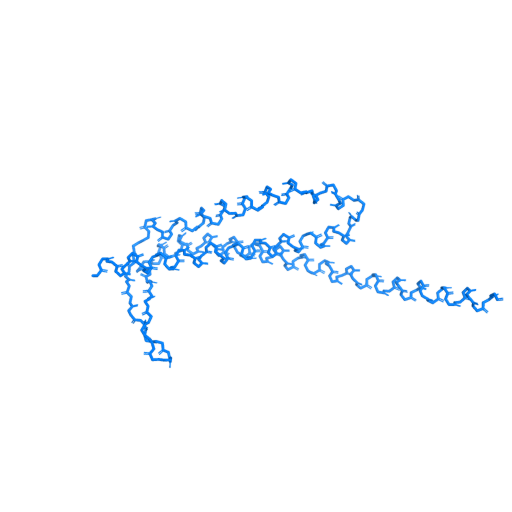79 1.00 78.31 146 SER A O 1
ATOM 1182 N N . MET A 1 147 ? -32.562 -17.265 33.309 1.00 75.50 147 MET A N 1
ATOM 1183 C CA . MET A 1 147 ? -33.831 -17.756 32.760 1.00 75.50 147 MET A CA 1
ATOM 1184 C C . MET A 1 147 ? -34.324 -19.034 33.444 1.00 75.50 147 MET A C 1
ATOM 1186 O O . MET A 1 147 ? -35.524 -19.249 33.495 1.00 75.50 147 MET A O 1
ATOM 1190 N N . LEU A 1 148 ? -33.420 -19.878 33.948 1.00 78.69 148 LEU A N 1
ATOM 1191 C CA . LEU A 1 148 ? -33.763 -21.116 34.661 1.00 78.69 148 LEU A CA 1
ATOM 1192 C C . LEU A 1 148 ? -34.076 -20.901 36.151 1.00 78.69 148 LEU A C 1
ATOM 1194 O O . LEU A 1 148 ? -34.582 -21.815 36.794 1.00 78.69 148 LEU A O 1
ATOM 1198 N N . MET A 1 149 ? -33.721 -19.740 36.712 1.00 71.62 149 MET A N 1
ATOM 1199 C CA . MET A 1 149 ? -34.047 -19.367 38.096 1.00 71.62 149 MET A CA 1
ATOM 1200 C C . MET A 1 149 ? -35.360 -18.578 38.222 1.00 71.62 149 MET A C 1
ATOM 1202 O O . MET A 1 149 ? -35.799 -18.331 39.345 1.00 71.62 149 MET A O 1
ATOM 1206 N N . CYS A 1 150 ? -35.964 -18.179 37.100 1.00 47.94 150 CYS A N 1
ATOM 1207 C CA . CYS A 1 150 ? -37.337 -17.678 37.027 1.00 47.94 150 CYS A CA 1
ATOM 1208 C C . CYS A 1 150 ? -38.306 -18.833 36.761 1.00 47.94 150 CYS A C 1
ATOM 1210 O O . CYS A 1 150 ? -39.428 -18.764 37.306 1.00 47.94 150 CYS A O 1
#

Sequence (150 aa):
QENAEWIARFVVFQASPLCVLGVFFHSIIGLNRLTAMLFTMHHRTIWTARTIKTLHFIGWIFAFICSLPLIWPVRGNFQYVNSPFGERGISFIILTGRENILYQGMAVIFGSLLELIILITYFVIALNARKYKACTAIVFRTTIASMLMC

Nearest PDB structures (foldseek):
  7ezk-assembly1_D  TM=7.594E-01  e=4.276E-04  Homo sapiens
  7mbx-assembly1_R  TM=8.107E-01  e=2.465E-03  Homo sapiens
  9bkk-assembly1_R  TM=7.545E-01  e=6.482E-03  Homo sapiens
  7mby-assembly1_R  TM=7.303E-01  e=4.792E-03  Homo sapiens
  8fmz-assembly1_A  TM=6.302E-01  e=3.139E-03  Rattus norvegicus

Mean predicted aligned error: 9.08 Å

Foldseek 3Di:
DVVLVVVQLVVVLVVQLVVQLVLLVLLVVLVLVLCCLPPVPCSDVCDDPVNVVVSNVVSNVVSNVLSVLSVPDFDWDWDFDQDPVRDTDIHTGGPDPVSVCVNVVVVVVSSVVSVVSNVVSVVSVVVSVVVVVVVVVVVVVVVVVVVVVD

Secondary structure (DSSP, 8-state):
-HHHHHHHHHHHHHHHHHHHHHHHHHHHHHHHHHHHHH-HHHHHHHS-HHHHHHHHHHHHHHHHHHHGGGTTT--EEEEEEE-TTS-EEEEEEE--HHHHHHHHHHHHHHHHHHHHHHHHHHHHHHHHHHHHHHHHHHHHHHHHHHHH--

Organism: NCBI:txid1538716

Solvent-accessible surface area (backbone atoms only — not comparable to full-atom values): 8259 Å² total; per-residue (Å²): 109,70,71,58,51,53,52,41,46,51,58,53,47,59,51,47,29,52,54,49,37,50,52,51,53,50,30,51,53,40,50,52,54,39,39,45,71,76,35,59,89,53,30,66,74,65,66,32,75,65,50,53,52,50,52,51,52,50,44,51,55,49,21,51,61,69,32,43,45,62,79,50,85,59,69,59,50,75,43,80,40,76,40,97,84,76,47,80,43,74,42,78,42,68,78,44,72,67,56,43,45,65,50,48,45,59,55,51,54,52,50,50,52,40,50,50,50,35,51,53,38,53,51,53,45,55,61,50,50,55,54,50,55,53,50,53,55,50,53,52,51,52,51,51,53,55,62,73,74,106

pLDDT: mean 83.67, std 9.13, range [47.94, 96.44]

Radius of gyration: 23.81 Å; Cα contacts (8 Å, |Δi|>4): 102; chains: 1; bounding box: 59×35×70 Å